Protein AF-A0A8S4QY67-F1 (afdb_monomer)

InterPro domains:
  IPR002870 Peptidase M12B, propeptide [PF01562] (6-64)

Nearest PDB structures (foldseek):
  8snm-assembly1_A  TM=6.458E-01  e=5.016E-03  Homo sapiens
  1ilr-assembly1_1  TM=2.648E-01  e=6.677E+00  Homo sapiens

Solvent-accessible surface area (backbone atoms only — not comparable to full-atom values): 6166 Å² total; per-residue (Å²): 142,57,80,71,64,62,63,48,78,48,78,46,77,54,98,88,42,82,43,46,34,50,31,31,52,52,72,80,81,57,64,89,85,51,69,50,75,50,79,54,95,92,36,85,43,82,42,66,75,52,73,54,77,63,50,66,42,39,28,36,35,29,36,68,96,36,68,85,26,36,33,41,39,33,55,80,81,48,52,29,40,41,39,30,56,53,84,54,78,42,34,38,37,60,41,87,80,95,44,65,41,81,46,133

Secondary structure (DSSP, 8-state):
-----SEEEEEEEETTEEEEEEEEE-GGGS-TT--EEEEETTEEEEE---TTTTT--EEEEEETT-TT-EEEEE-BTBSEEEEE-SS-EEEEEE-STT-EEEE-

Structure (mmCIF, N/CA/C/O backbone):
data_AF-A0A8S4QY67-F1
#
_entry.id   AF-A0A8S4QY67-F1
#
loop_
_atom_site.group_PDB
_atom_site.id
_atom_site.type_symbol
_atom_site.label_atom_id
_atom_site.label_alt_id
_atom_site.label_comp_id
_atom_site.label_asym_id
_atom_site.label_entity_id
_atom_site.label_seq_id
_atom_site.pdbx_PDB_ins_code
_atom_site.Cartn_x
_atom_site.Cartn_y
_atom_site.Cartn_z
_atom_site.occupancy
_atom_site.B_iso_or_equiv
_atom_site.auth_seq_id
_atom_site.auth_comp_id
_atom_site.auth_asym_id
_atom_site.auth_atom_id
_atom_site.pdbx_PDB_model_num
ATOM 1 N N . GLU A 1 1 ? 17.556 0.650 -4.664 1.00 47.06 1 GLU A N 1
ATOM 2 C CA . GLU A 1 1 ? 16.392 0.532 -5.560 1.00 47.06 1 GLU A CA 1
ATOM 3 C C . GLU A 1 1 ? 16.253 -0.909 -6.038 1.00 47.06 1 GLU A C 1
ATOM 5 O O . GLU A 1 1 ? 17.221 -1.443 -6.576 1.00 47.06 1 GLU A O 1
ATOM 10 N N . GLY A 1 2 ? 15.114 -1.551 -5.747 1.00 62.97 2 GLY A N 1
ATOM 11 C CA . GLY A 1 2 ? 14.793 -2.907 -6.209 1.00 62.97 2 GLY A CA 1
ATOM 12 C C . GLY A 1 2 ? 14.937 -4.090 -5.233 1.0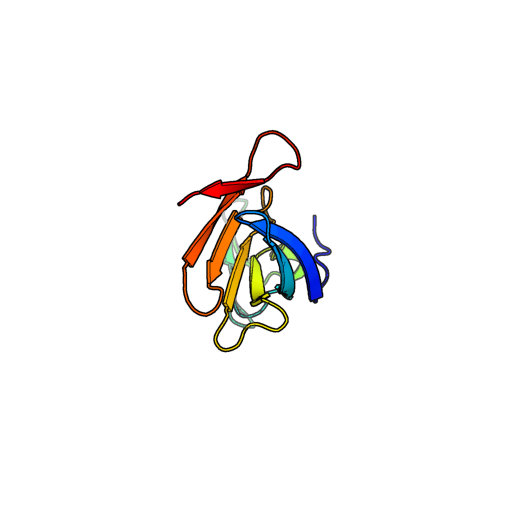0 62.97 2 GLY A C 1
ATOM 13 O O . GLY A 1 2 ? 15.447 -5.129 -5.645 1.00 62.97 2 GLY A O 1
ATOM 14 N N . LEU A 1 3 ? 14.468 -3.992 -3.979 1.00 68.69 3 LEU A N 1
ATOM 15 C CA . LEU A 1 3 ? 13.984 -5.174 -3.234 1.00 68.69 3 LEU A CA 1
ATOM 16 C C . LEU A 1 3 ? 12.937 -4.768 -2.182 1.00 68.69 3 LEU A C 1
ATOM 18 O O . LEU A 1 3 ? 13.207 -4.722 -0.982 1.00 68.69 3 LEU A O 1
ATOM 22 N N . HIS A 1 4 ? 11.734 -4.441 -2.650 1.00 83.56 4 HIS A N 1
ATOM 23 C CA . HIS A 1 4 ? 10.572 -4.289 -1.776 1.00 83.56 4 HIS A CA 1
ATOM 24 C C . HIS A 1 4 ? 10.154 -5.671 -1.281 1.00 83.56 4 HIS A C 1
ATOM 26 O O . HIS A 1 4 ? 10.030 -6.609 -2.069 1.00 83.56 4 HIS A O 1
ATOM 32 N N . HIS A 1 5 ? 9.996 -5.823 0.032 1.00 89.38 5 HIS A N 1
ATOM 33 C CA . HIS A 1 5 ? 9.578 -7.103 0.589 1.00 89.38 5 HIS A CA 1
ATOM 34 C C . HIS A 1 5 ? 8.103 -7.343 0.213 1.00 89.38 5 HIS A C 1
ATOM 36 O O . HIS A 1 5 ? 7.290 -6.437 0.396 1.00 89.38 5 HIS A O 1
ATOM 42 N N . PRO A 1 6 ? 7.724 -8.529 -0.300 1.00 90.50 6 PRO A N 1
ATOM 43 C CA . PRO A 1 6 ? 6.378 -8.767 -0.836 1.00 90.50 6 PRO A CA 1
ATOM 44 C C . PRO A 1 6 ? 5.279 -8.625 0.221 1.00 90.50 6 PRO A C 1
ATOM 46 O O . PRO A 1 6 ? 4.138 -8.305 -0.107 1.00 90.50 6 PRO A O 1
ATOM 49 N N . GLU A 1 7 ? 5.625 -8.834 1.492 1.00 94.88 7 GLU A N 1
ATOM 50 C CA . GLU A 1 7 ? 4.745 -8.620 2.638 1.00 94.88 7 GLU A CA 1
ATOM 51 C C . GLU A 1 7 ? 5.448 -7.757 3.688 1.00 94.88 7 GLU A C 1
ATOM 53 O O . GLU A 1 7 ? 6.604 -8.008 4.034 1.00 94.88 7 GLU A O 1
ATOM 58 N N . VAL A 1 8 ? 4.756 -6.750 4.214 1.00 95.12 8 VAL A N 1
ATOM 59 C CA . VAL A 1 8 ? 5.277 -5.837 5.238 1.00 95.12 8 VAL A CA 1
ATOM 60 C C . VAL A 1 8 ? 4.208 -5.625 6.304 1.00 95.12 8 VAL A C 1
ATOM 62 O O . VAL A 1 8 ? 3.026 -5.482 5.996 1.00 95.12 8 VAL A O 1
ATOM 65 N N . THR A 1 9 ? 4.622 -5.565 7.568 1.00 96.62 9 THR A N 1
ATOM 66 C CA . THR A 1 9 ? 3.772 -5.074 8.655 1.00 96.62 9 THR A CA 1
ATOM 67 C C . THR A 1 9 ? 4.213 -3.669 9.036 1.00 96.62 9 THR A C 1
ATOM 69 O O . THR A 1 9 ? 5.401 -3.425 9.243 1.00 96.62 9 THR A O 1
ATOM 72 N N . MET A 1 10 ? 3.257 -2.750 9.144 1.00 93.81 10 MET A N 1
ATOM 73 C CA . MET A 1 10 ? 3.509 -1.368 9.547 1.00 93.81 10 MET A CA 1
ATOM 74 C C . MET A 1 10 ? 2.627 -0.999 10.733 1.00 93.81 10 MET A C 1
ATOM 76 O O . MET A 1 10 ? 1.440 -1.310 10.736 1.00 93.81 10 MET A O 1
ATOM 80 N N . THR A 1 11 ? 3.198 -0.316 11.719 1.00 93.06 11 THR A N 1
ATOM 81 C CA . THR A 1 11 ? 2.467 0.156 12.896 1.00 93.06 11 THR A CA 1
ATOM 82 C C . THR A 1 11 ? 2.368 1.673 12.861 1.00 93.06 11 THR A C 1
ATOM 84 O O . THR A 1 11 ? 3.373 2.355 12.662 1.00 93.06 11 THR A O 1
ATOM 87 N N . LEU A 1 12 ? 1.162 2.199 13.061 1.00 88.75 12 LEU A N 1
ATOM 88 C CA . LEU A 1 12 ? 0.860 3.627 13.056 1.00 88.75 12 LEU A CA 1
ATOM 89 C C . LEU A 1 12 ? 0.054 3.972 14.308 1.00 88.75 12 LEU A C 1
ATOM 91 O O . LEU A 1 12 ? -0.785 3.182 14.729 1.00 88.75 12 LEU A O 1
ATOM 95 N N . ASN A 1 13 ? 0.255 5.156 14.878 1.00 87.00 13 ASN A N 1
ATOM 96 C CA . ASN A 1 13 ? -0.651 5.682 15.895 1.00 87.00 13 ASN A CA 1
ATOM 97 C C . ASN A 1 13 ? -1.603 6.686 15.235 1.00 87.00 13 ASN A C 1
ATOM 99 O O . ASN A 1 13 ? -1.144 7.647 14.619 1.00 87.00 13 ASN A O 1
ATOM 103 N N . ILE A 1 14 ? -2.908 6.435 15.329 1.00 84.75 14 ILE A N 1
ATOM 104 C CA . ILE A 1 14 ? -3.967 7.271 14.756 1.00 84.75 14 ILE A CA 1
ATOM 105 C C . ILE A 1 14 ? -4.960 7.545 15.881 1.00 84.75 14 ILE A C 1
ATOM 107 O O . ILE A 1 14 ? -5.462 6.602 16.487 1.00 84.75 14 ILE A O 1
ATOM 111 N N . ASP A 1 15 ? -5.211 8.817 16.190 1.00 83.38 15 ASP A N 1
ATOM 112 C CA . ASP A 1 15 ? -6.128 9.237 17.261 1.00 83.38 15 ASP A CA 1
ATOM 113 C C . ASP A 1 15 ? -5.804 8.632 18.646 1.00 83.38 15 ASP A C 1
ATOM 115 O O . ASP A 1 15 ? -6.689 8.401 19.469 1.00 83.38 15 ASP A O 1
ATOM 119 N N . GLY A 1 16 ? -4.524 8.346 18.919 1.00 85.06 16 GLY A N 1
ATOM 120 C CA . GLY A 1 16 ? -4.083 7.696 20.158 1.00 85.06 16 GLY A CA 1
ATOM 121 C C . GLY A 1 16 ? -4.224 6.168 20.163 1.00 85.06 16 GLY A C 1
ATOM 122 O O . GLY A 1 16 ? -3.794 5.532 21.125 1.00 85.06 16 GLY A O 1
ATOM 123 N N . GLU A 1 17 ? -4.769 5.564 19.104 1.00 87.81 17 GLU A N 1
ATOM 124 C CA . GLU A 1 17 ? -4.912 4.116 18.929 1.00 87.81 17 GLU A CA 1
ATOM 125 C C . GLU A 1 17 ? -3.806 3.563 18.016 1.00 87.81 17 GLU A C 1
ATOM 127 O O . GLU A 1 17 ? -3.576 4.044 16.901 1.00 87.81 17 GLU A O 1
ATOM 132 N N . GLU A 1 18 ? -3.136 2.499 18.465 1.00 91.38 18 GLU A N 1
ATOM 133 C CA . GLU A 1 18 ? -2.180 1.768 17.636 1.00 91.38 18 GLU A CA 1
ATOM 134 C C . GLU A 1 18 ? -2.905 0.922 16.579 1.00 91.38 18 GLU A C 1
ATOM 136 O O . GLU A 1 18 ? -3.713 0.047 16.886 1.00 91.38 18 GLU A O 1
ATOM 141 N N . HIS A 1 19 ? -2.578 1.171 15.317 1.00 92.38 19 HIS A N 1
ATOM 142 C CA . HIS A 1 19 ? -3.067 0.452 14.154 1.00 92.38 19 HIS A CA 1
ATOM 143 C C . HIS A 1 19 ? -1.930 -0.365 13.546 1.00 92.38 19 HIS A C 1
ATOM 145 O O . HIS A 1 19 ? -0.900 0.183 13.157 1.00 92.38 19 HIS A O 1
ATOM 151 N N . ILE A 1 20 ? -2.142 -1.674 13.412 1.00 97.06 20 ILE A N 1
ATOM 152 C CA . ILE A 1 20 ? -1.214 -2.577 12.727 1.00 97.06 20 ILE A CA 1
ATOM 153 C C . ILE A 1 20 ? -1.769 -2.875 11.336 1.00 97.06 20 ILE A C 1
ATOM 155 O O . ILE A 1 20 ? -2.891 -3.365 11.199 1.00 97.06 20 ILE A O 1
ATOM 159 N N . LEU A 1 21 ? -0.984 -2.578 10.309 1.00 97.44 21 LEU A N 1
ATOM 160 C CA . LEU A 1 21 ? -1.323 -2.780 8.910 1.00 97.44 21 LEU A CA 1
ATOM 161 C C . LEU A 1 21 ? -0.606 -4.018 8.383 1.00 97.44 21 LEU A C 1
ATOM 163 O O . LEU A 1 21 ? 0.619 -4.104 8.470 1.00 97.44 21 LEU A O 1
ATOM 167 N N . ASP A 1 22 ? -1.367 -4.939 7.804 1.00 98.12 22 ASP A N 1
ATOM 168 C CA . ASP A 1 22 ? -0.846 -6.098 7.082 1.00 98.12 22 ASP A CA 1
ATOM 169 C C . ASP A 1 22 ? -0.881 -5.787 5.587 1.00 98.12 22 ASP A C 1
ATOM 171 O O . ASP A 1 22 ? -1.963 -5.695 4.999 1.00 98.12 22 ASP A O 1
ATOM 175 N N . LEU A 1 23 ? 0.296 -5.562 4.998 1.00 97.56 23 LEU A N 1
ATOM 176 C CA . LEU A 1 23 ? 0.477 -5.012 3.657 1.00 97.56 23 LEU A CA 1
ATOM 177 C C . LEU A 1 23 ? 1.115 -6.037 2.719 1.00 97.56 23 LEU A C 1
ATOM 179 O O . LEU A 1 23 ? 2.039 -6.754 3.098 1.00 97.56 23 LEU A O 1
ATOM 183 N N . ARG A 1 24 ? 0.658 -6.046 1.468 1.00 95.94 24 ARG A N 1
ATOM 184 C CA . ARG A 1 24 ? 1.224 -6.813 0.358 1.00 95.94 24 ARG A CA 1
ATOM 185 C C . ARG A 1 24 ? 1.571 -5.899 -0.797 1.00 95.94 24 ARG A C 1
ATOM 187 O O . ARG A 1 24 ? 0.780 -5.011 -1.125 1.00 95.94 24 ARG A O 1
ATOM 194 N N . LEU A 1 25 ? 2.731 -6.130 -1.399 1.00 92.81 25 LEU A N 1
ATOM 195 C CA . LEU A 1 25 ? 3.155 -5.421 -2.596 1.00 92.81 25 LEU A CA 1
ATOM 196 C C . LEU A 1 25 ? 2.118 -5.634 -3.703 1.00 92.81 25 LEU A C 1
ATOM 198 O O . LEU A 1 25 ? 1.640 -6.745 -3.926 1.00 92.81 25 LEU A O 1
ATOM 202 N N . ASN A 1 26 ? 1.731 -4.555 -4.369 1.00 90.62 26 ASN A N 1
ATOM 203 C CA . ASN A 1 26 ? 0.731 -4.586 -5.420 1.00 90.62 26 ASN A CA 1
ATOM 204 C C . ASN A 1 26 ? 1.394 -4.918 -6.762 1.00 90.62 26 ASN A C 1
ATOM 206 O O . ASN A 1 26 ? 1.685 -4.034 -7.566 1.00 90.62 26 ASN A O 1
ATOM 210 N N . GLU A 1 27 ? 1.648 -6.206 -6.982 1.00 80.50 27 GLU A N 1
ATOM 211 C CA . GLU A 1 27 ? 2.273 -6.713 -8.212 1.00 80.50 27 GLU A CA 1
ATOM 212 C C . GLU A 1 27 ? 1.328 -6.674 -9.429 1.00 80.50 27 GLU A C 1
ATOM 214 O O . GLU A 1 27 ? 1.790 -6.705 -10.567 1.00 80.50 27 GLU A O 1
ATOM 219 N N . ASP A 1 28 ? 0.020 -6.508 -9.209 1.00 79.25 28 ASP A N 1
ATOM 220 C CA . ASP A 1 28 ? -0.999 -6.454 -10.266 1.00 79.25 28 ASP A CA 1
ATOM 221 C C . ASP A 1 28 ? -1.148 -5.061 -10.910 1.00 79.25 28 ASP A C 1
ATOM 223 O O . ASP A 1 28 ? -1.971 -4.869 -11.808 1.00 79.25 28 ASP A O 1
ATOM 227 N N . LEU A 1 29 ? -0.356 -4.065 -10.486 1.00 77.38 29 LEU A N 1
ATOM 228 C CA . LEU A 1 29 ? -0.398 -2.713 -11.063 1.00 77.38 29 LEU A CA 1
ATOM 229 C C . LEU A 1 29 ? -0.004 -2.673 -12.536 1.00 77.38 29 LEU A C 1
ATOM 231 O O . LEU A 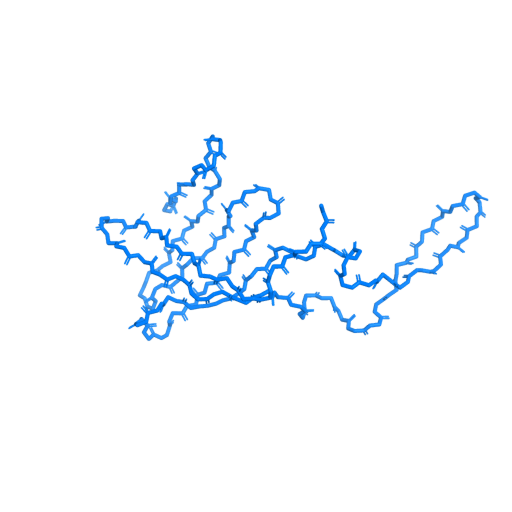1 29 ? -0.454 -1.793 -13.274 1.00 77.38 29 LEU A O 1
ATOM 235 N N . VAL A 1 30 ? 0.851 -3.599 -12.963 1.00 77.25 30 VAL A N 1
ATOM 236 C CA . VAL A 1 30 ? 1.345 -3.650 -14.332 1.00 77.25 30 VAL A CA 1
ATOM 237 C C . VAL A 1 30 ? 1.028 -5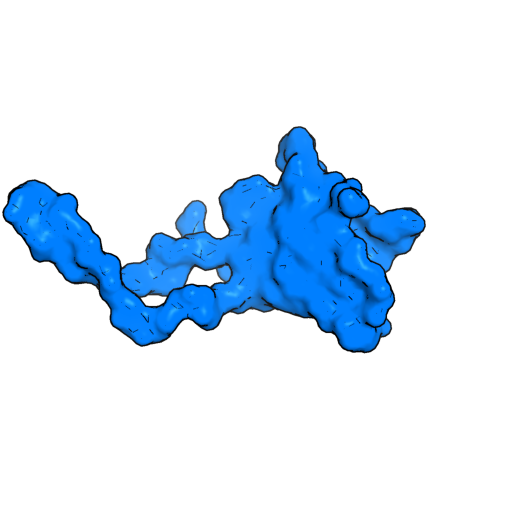.014 -14.919 1.00 77.25 30 VAL A C 1
ATOM 239 O O . VAL A 1 30 ? 1.493 -6.040 -14.433 1.00 77.25 30 VAL A O 1
ATOM 242 N N . ALA A 1 31 ? 0.239 -5.020 -15.996 1.00 73.56 31 ALA A N 1
ATOM 243 C CA . ALA A 1 31 ? -0.159 -6.249 -16.667 1.00 73.56 31 ALA A CA 1
ATOM 244 C C . ALA A 1 31 ? 1.064 -7.105 -17.038 1.00 73.56 31 ALA A C 1
ATOM 246 O O . ALA A 1 31 ? 2.060 -6.612 -17.585 1.00 73.56 31 ALA A O 1
ATOM 247 N N . GLY A 1 32 ? 0.962 -8.411 -16.782 1.00 71.50 32 GLY A N 1
ATOM 248 C CA . GLY A 1 32 ? 1.990 -9.372 -17.163 1.00 71.50 32 GLY A CA 1
ATOM 249 C C . GLY A 1 32 ? 2.351 -9.241 -18.646 1.00 71.50 32 GLY A C 1
ATOM 250 O O . GLY A 1 32 ? 1.484 -9.266 -19.518 1.00 71.50 32 GLY A O 1
ATOM 251 N N . GLY A 1 33 ? 3.644 -9.080 -18.937 1.00 74.44 33 GLY A N 1
ATOM 252 C CA . GLY A 1 33 ? 4.148 -8.960 -20.308 1.00 74.44 33 GLY A CA 1
ATOM 253 C C . GLY A 1 33 ? 4.016 -7.573 -20.949 1.00 74.44 33 GLY A C 1
ATOM 254 O O . GLY A 1 33 ? 4.203 -7.466 -22.167 1.00 74.44 33 GLY A O 1
ATOM 255 N N . HIS A 1 34 ? 3.728 -6.526 -20.167 1.00 84.81 34 HIS A N 1
ATOM 256 C CA . HIS A 1 34 ? 3.743 -5.151 -20.664 1.00 84.81 34 HIS A CA 1
ATOM 257 C C . HIS A 1 34 ? 5.069 -4.810 -21.371 1.00 84.81 34 HIS A C 1
ATOM 259 O O . HIS A 1 34 ? 6.138 -5.335 -21.055 1.00 84.81 34 HIS A O 1
ATOM 265 N N . THR A 1 35 ? 4.982 -3.950 -22.384 1.00 90.50 35 THR A N 1
ATOM 266 C CA . THR A 1 35 ? 6.126 -3.524 -23.195 1.00 90.50 35 THR A CA 1
ATOM 267 C C . THR A 1 35 ? 6.164 -2.005 -23.235 1.00 90.50 35 THR A C 1
ATOM 269 O O . THR A 1 35 ? 5.176 -1.366 -23.590 1.00 90.50 35 THR A O 1
ATOM 272 N N . ILE A 1 36 ? 7.310 -1.431 -22.893 1.00 90.69 36 ILE A N 1
ATOM 273 C CA . ILE A 1 36 ? 7.607 -0.007 -22.998 1.00 90.69 36 ILE A CA 1
ATOM 274 C C . ILE A 1 36 ? 8.299 0.232 -24.341 1.00 90.69 36 ILE A C 1
ATOM 276 O O . ILE A 1 36 ? 9.250 -0.467 -24.692 1.00 90.69 36 ILE A O 1
ATOM 280 N N . SER A 1 37 ? 7.823 1.224 -25.094 1.00 94.12 37 SER A N 1
ATOM 281 C CA . SER A 1 37 ? 8.418 1.650 -26.363 1.00 94.12 37 SER A CA 1
ATOM 282 C C . SER A 1 37 ? 9.010 3.048 -26.220 1.00 94.12 37 SER A C 1
ATOM 284 O O . SER A 1 37 ? 8.292 3.974 -25.852 1.00 94.12 37 SER A O 1
ATOM 286 N N . TYR A 1 38 ? 10.291 3.226 -26.543 1.00 93.81 38 TYR A N 1
ATOM 287 C CA . TYR A 1 38 ? 10.961 4.532 -26.500 1.00 93.81 38 TYR A CA 1
ATOM 288 C C . TYR A 1 38 ? 12.020 4.675 -27.601 1.00 93.81 38 TYR A C 1
ATOM 290 O O . TYR A 1 38 ? 12.420 3.694 -28.226 1.00 93.81 38 TYR A O 1
ATOM 298 N N . GLN A 1 39 ? 12.460 5.909 -27.868 1.00 97.38 39 GLN A N 1
ATOM 299 C CA . GLN A 1 39 ? 13.530 6.194 -28.829 1.00 97.38 39 GLN A CA 1
ATOM 300 C C . GLN A 1 39 ? 14.885 6.235 -28.127 1.00 97.38 39 GLN A C 1
ATOM 302 O O . GLN A 1 39 ? 15.045 6.930 -27.124 1.00 97.38 39 GLN A O 1
ATOM 307 N N . LYS A 1 40 ? 15.872 5.535 -28.683 1.00 96.19 40 LYS A N 1
ATOM 308 C CA . LYS A 1 40 ? 17.269 5.601 -28.251 1.00 96.19 40 LYS A CA 1
ATOM 309 C C . LYS A 1 40 ? 18.167 5.595 -29.479 1.00 96.19 40 LYS A C 1
ATOM 311 O O . LYS A 1 40 ? 18.043 4.713 -30.325 1.00 96.19 40 LYS A O 1
ATOM 316 N N . ASP A 1 41 ? 19.020 6.610 -29.600 1.00 96.88 41 ASP A N 1
ATOM 317 C CA . ASP A 1 41 ? 19.969 6.762 -30.712 1.00 96.88 41 ASP A CA 1
ATOM 318 C C . ASP A 1 41 ? 19.304 6.673 -32.103 1.00 96.88 41 ASP A C 1
ATOM 320 O O . ASP A 1 41 ? 19.801 6.022 -33.023 1.00 96.88 41 ASP A O 1
ATOM 324 N N . GLY A 1 42 ? 18.125 7.295 -32.242 1.00 96.00 42 GLY A N 1
ATOM 325 C CA . GLY A 1 42 ? 17.342 7.311 -33.485 1.00 96.00 42 GLY A CA 1
ATOM 326 C C . GLY A 1 42 ? 16.640 5.992 -33.835 1.00 96.00 42 GLY A C 1
ATOM 327 O O . GLY A 1 42 ? 16.149 5.852 -34.954 1.00 96.00 42 GLY A O 1
ATOM 328 N N . LYS A 1 43 ? 16.599 5.019 -32.916 1.00 96.88 43 LYS A N 1
ATOM 329 C CA . LYS A 1 43 ? 15.922 3.728 -33.096 1.00 96.88 43 LYS A CA 1
ATOM 330 C C . LYS A 1 43 ? 14.810 3.535 -32.068 1.00 96.88 43 LYS A C 1
ATOM 332 O O . LYS A 1 43 ? 14.982 3.842 -30.888 1.00 96.88 43 LYS A O 1
ATOM 337 N N . THR A 1 44 ? 13.706 2.927 -32.504 1.00 97.31 44 THR A N 1
ATOM 338 C CA . THR A 1 44 ? 12.656 2.436 -31.603 1.00 97.31 44 THR A CA 1
ATOM 339 C C . THR A 1 44 ? 13.155 1.211 -30.843 1.00 97.31 44 THR A C 1
ATOM 341 O O . THR A 1 44 ? 13.538 0.212 -31.452 1.00 97.31 44 THR A O 1
ATOM 344 N N . VAL A 1 45 ? 13.108 1.272 -29.516 1.00 96.44 45 VAL A N 1
ATOM 345 C CA . VAL A 1 45 ? 13.403 0.162 -28.610 1.00 96.44 45 VAL A CA 1
ATOM 346 C C . VAL A 1 45 ? 12.101 -0.322 -27.987 1.00 96.44 45 VAL A C 1
ATOM 348 O O . VAL A 1 45 ? 11.327 0.482 -27.474 1.00 96.44 45 VAL A O 1
ATOM 351 N N . LEU A 1 46 ? 11.884 -1.637 -28.010 1.00 95.38 46 LEU A N 1
ATOM 352 C CA . LEU A 1 46 ? 10.825 -2.312 -27.264 1.00 95.38 46 LEU A CA 1
ATOM 353 C C . LEU A 1 46 ? 11.458 -3.026 -26.072 1.00 95.38 46 LEU A C 1
ATOM 355 O O . LEU A 1 46 ? 12.341 -3.864 -26.249 1.00 95.38 46 LEU A O 1
ATOM 359 N N . HIS A 1 47 ? 11.014 -2.695 -24.868 1.00 91.81 47 HIS A N 1
ATOM 360 C CA . HIS A 1 47 ? 11.563 -3.227 -23.629 1.00 91.81 47 HIS A CA 1
ATOM 361 C C . HIS A 1 47 ? 10.452 -3.809 -22.758 1.00 91.81 47 HIS A C 1
ATOM 363 O O . HIS A 1 47 ? 9.409 -3.187 -22.583 1.00 91.81 47 HIS A O 1
ATOM 369 N N . LYS A 1 48 ? 10.675 -5.005 -22.215 1.00 91.06 48 LYS A N 1
ATOM 370 C CA . LYS A 1 48 ? 9.788 -5.654 -21.248 1.00 91.06 48 LYS A CA 1
ATOM 371 C C . LYS A 1 48 ? 10.511 -5.673 -19.903 1.00 91.06 48 LYS A C 1
ATOM 373 O O . LYS A 1 48 ? 11.348 -6.560 -19.730 1.00 91.06 48 LYS A O 1
ATOM 378 N N . PRO A 1 49 ? 10.266 -4.702 -19.011 1.00 87.38 49 PRO A N 1
ATOM 379 C CA . PRO A 1 49 ? 10.969 -4.668 -17.743 1.00 87.38 49 PRO A CA 1
ATOM 380 C C . PRO A 1 49 ? 10.470 -5.786 -16.827 1.00 87.38 49 PRO A C 1
ATOM 382 O O . PRO A 1 49 ? 9.307 -6.200 -16.855 1.00 87.38 49 PRO A O 1
ATOM 385 N N . THR A 1 50 ? 11.389 -6.270 -16.009 1.00 83.44 50 THR A N 1
ATOM 386 C CA . THR A 1 50 ? 11.145 -7.133 -14.857 1.00 83.44 50 THR A CA 1
ATOM 387 C C . THR A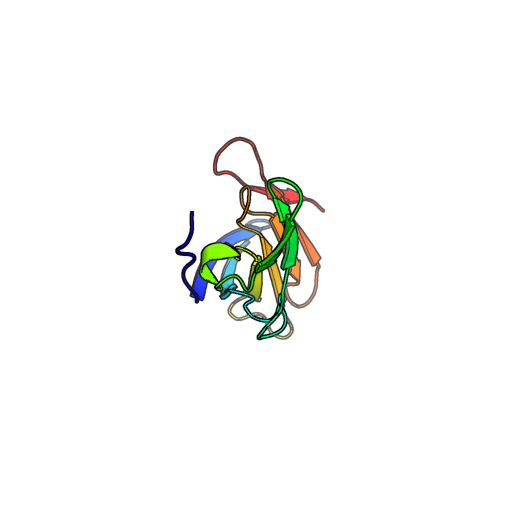 1 50 ? 10.415 -6.368 -13.748 1.00 83.44 50 THR A C 1
ATOM 389 O O . THR A 1 50 ? 10.412 -5.138 -13.718 1.00 83.44 50 THR A O 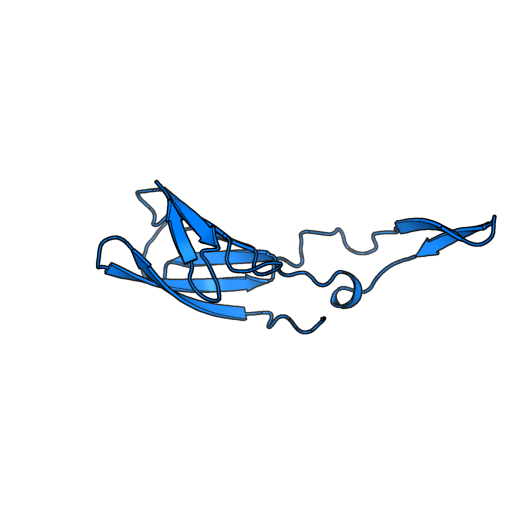1
ATOM 392 N N . ILE A 1 51 ? 9.818 -7.086 -12.791 1.00 76.94 51 ILE A N 1
ATOM 393 C CA . ILE A 1 51 ? 9.179 -6.469 -11.611 1.00 76.94 51 ILE A CA 1
ATOM 394 C C . ILE A 1 51 ? 10.196 -5.640 -10.811 1.00 76.94 51 ILE A C 1
ATOM 396 O O . ILE A 1 51 ? 9.861 -4.588 -10.275 1.00 76.94 51 ILE A O 1
ATOM 400 N N . GLN A 1 52 ? 11.454 -6.081 -10.777 1.00 79.44 52 GLN A N 1
ATOM 401 C CA . GLN A 1 52 ? 12.542 -5.367 -10.119 1.00 79.44 52 GLN A CA 1
ATOM 402 C C . GLN A 1 52 ? 12.876 -4.048 -10.832 1.00 79.44 52 GLN A C 1
ATOM 404 O O . GLN A 1 52 ? 13.084 -3.042 -10.163 1.00 79.44 52 GLN A O 1
ATOM 409 N N . GLU A 1 53 ? 12.887 -4.026 -12.170 1.00 84.06 53 GLU A N 1
ATOM 410 C CA . GLU A 1 53 ? 13.096 -2.799 -12.962 1.00 84.06 53 GLU A CA 1
ATOM 411 C C . GLU A 1 53 ? 11.930 -1.808 -12.843 1.00 84.06 53 GLU A C 1
ATOM 413 O O . GLU A 1 53 ? 12.131 -0.609 -13.023 1.00 84.06 53 GLU A O 1
ATOM 418 N N . LEU A 1 54 ? 10.724 -2.292 -12.529 1.00 83.31 54 LEU A N 1
ATOM 419 C CA . LEU A 1 54 ? 9.566 -1.444 -12.243 1.00 83.31 54 LEU A CA 1
ATOM 420 C C . LEU A 1 54 ? 9.615 -0.785 -10.859 1.00 83.31 54 LEU A C 1
ATOM 422 O O . LEU A 1 54 ? 8.854 0.154 -10.635 1.00 83.31 54 LEU A O 1
ATOM 426 N N . ASP A 1 55 ? 10.465 -1.284 -9.953 1.00 86.62 55 ASP A N 1
ATOM 427 C CA . ASP A 1 55 ? 10.622 -0.807 -8.572 1.00 86.62 55 ASP A CA 1
ATOM 428 C C . ASP A 1 55 ? 9.275 -0.540 -7.874 1.00 86.62 55 ASP A C 1
ATOM 430 O O . ASP A 1 55 ? 9.029 0.520 -7.301 1.00 86.62 55 ASP A O 1
ATOM 434 N N . ILE A 1 56 ? 8.359 -1.512 -7.972 1.00 87.69 56 ILE A N 1
ATOM 435 C CA . ILE A 1 56 ? 7.014 -1.409 -7.395 1.00 87.69 56 ILE A CA 1
ATOM 436 C C . ILE A 1 56 ? 7.133 -1.218 -5.882 1.00 87.69 56 ILE A C 1
ATOM 438 O O . ILE A 1 56 ? 7.738 -2.032 -5.195 1.00 87.69 56 ILE A O 1
ATOM 442 N N . CYS A 1 57 ? 6.507 -0.161 -5.373 1.00 91.69 57 CYS A N 1
ATOM 443 C CA . CYS A 1 57 ? 6.560 0.305 -3.982 1.00 91.69 57 CYS A CA 1
ATOM 444 C C . CYS A 1 57 ? 5.161 0.649 -3.445 1.00 91.69 57 CYS A C 1
ATOM 446 O O . CYS A 1 57 ? 4.999 1.357 -2.449 1.00 91.69 57 CYS A O 1
ATOM 448 N N . GLN A 1 58 ? 4.124 0.201 -4.145 1.00 94.06 58 GLN A N 1
ATOM 449 C CA . GLN A 1 58 ? 2.727 0.378 -3.792 1.00 94.06 58 GLN A CA 1
ATOM 450 C C . GLN A 1 58 ? 2.233 -0.891 -3.116 1.00 94.06 58 GLN A C 1
ATOM 452 O O . GLN A 1 58 ? 2.416 -1.986 -3.634 1.00 94.06 58 GLN A O 1
ATOM 457 N N . TYR A 1 59 ? 1.570 -0.737 -1.984 1.00 96.00 59 TYR A N 1
ATOM 458 C CA . TYR A 1 59 ? 1.069 -1.823 -1.169 1.00 96.00 59 TYR A CA 1
ATOM 459 C C . TYR A 1 59 ? -0.438 -1.700 -0.987 1.00 96.00 59 TYR A C 1
ATOM 461 O O . TYR A 1 59 ? -0.981 -0.601 -0.863 1.00 96.00 59 TYR A O 1
ATOM 469 N N . SER A 1 60 ? -1.109 -2.842 -0.912 1.00 97.19 60 SER A N 1
ATOM 470 C CA . SER A 1 60 ? -2.500 -2.942 -0.477 1.00 97.19 60 SER A CA 1
ATOM 471 C C . SER A 1 60 ? -2.606 -3.876 0.721 1.00 97.19 60 SER A C 1
ATOM 473 O O . SER A 1 60 ? -1.738 -4.720 0.936 1.00 97.19 60 SER A O 1
ATOM 475 N N . GLY A 1 61 ? -3.638 -3.725 1.542 1.00 97.38 61 GLY A N 1
ATOM 476 C CA . GLY A 1 61 ? -3.699 -4.498 2.775 1.00 97.38 61 GLY A CA 1
ATOM 477 C C . GLY A 1 61 ? -4.940 -4.266 3.608 1.00 97.38 61 GLY A C 1
ATOM 478 O O . GLY A 1 61 ? -5.960 -3.784 3.112 1.00 97.38 61 GLY A O 1
ATOM 479 N N . LYS A 1 62 ? -4.845 -4.619 4.890 1.00 98.00 62 LYS A N 1
ATOM 480 C CA . LYS A 1 62 ? -5.915 -4.451 5.882 1.00 98.00 62 LYS A CA 1
ATOM 481 C C . LYS A 1 62 ? -5.368 -3.946 7.207 1.00 98.00 62 LYS A C 1
ATOM 483 O O . LYS A 1 62 ? -4.189 -4.121 7.509 1.00 98.00 62 LYS A O 1
ATOM 488 N N . VAL A 1 63 ? -6.254 -3.377 8.019 1.00 97.50 63 VAL A N 1
ATOM 489 C CA . VAL A 1 63 ? -5.970 -3.106 9.428 1.00 97.50 63 VAL A CA 1
ATOM 490 C C . VAL A 1 63 ? -6.256 -4.381 10.219 1.00 97.50 63 VAL A C 1
ATOM 492 O O . VAL A 1 63 ? -7.371 -4.914 10.192 1.00 97.50 63 VAL A O 1
ATOM 495 N N . ARG A 1 64 ? -5.245 -4.893 10.921 1.00 97.62 64 ARG A N 1
ATOM 496 C CA . ARG A 1 64 ? -5.336 -6.142 11.675 1.00 97.62 64 ARG A CA 1
ATOM 497 C C . ARG A 1 64 ? -6.467 -6.070 12.699 1.00 97.62 64 ARG A C 1
ATOM 499 O O . ARG A 1 64 ? -6.588 -5.111 13.453 1.00 97.62 64 ARG A O 1
ATOM 506 N N . GLY A 1 65 ? -7.315 -7.096 12.716 1.00 96.38 65 GLY A N 1
ATOM 507 C CA . GLY A 1 65 ? -8.442 -7.191 13.649 1.00 96.38 65 GLY A CA 1
ATOM 508 C C . GLY A 1 65 ? -9.641 -6.284 13.339 1.00 96.38 65 GLY A C 1
ATOM 509 O O . GLY A 1 65 ? -10.675 -6.444 13.985 1.00 96.38 65 GLY A O 1
ATOM 510 N N . LYS A 1 66 ? -9.573 -5.392 12.338 1.00 95.88 66 LYS A N 1
ATOM 511 C CA . LYS A 1 66 ? -10.718 -4.568 11.919 1.00 95.88 66 LYS A CA 1
ATOM 512 C C . LYS A 1 66 ? -11.377 -5.153 10.670 1.00 95.88 66 LYS A C 1
ATOM 514 O O . LYS A 1 66 ? -10.788 -5.197 9.587 1.00 95.88 66 LYS A O 1
ATOM 519 N N . LYS A 1 67 ? -12.611 -5.641 10.832 1.00 96.88 67 LYS A N 1
ATOM 520 C CA . LYS A 1 67 ? -13.422 -6.191 9.737 1.00 96.88 67 LYS A CA 1
ATOM 521 C C . LYS A 1 67 ? -13.735 -5.095 8.712 1.00 96.88 67 LYS A C 1
ATOM 523 O O . LYS A 1 67 ? -13.877 -3.937 9.081 1.00 96.88 67 LYS A O 1
ATOM 528 N N . ASP A 1 68 ? -13.824 -5.476 7.438 1.00 97.06 68 ASP A N 1
ATOM 529 C CA . ASP A 1 68 ? -14.162 -4.581 6.318 1.00 97.06 68 ASP A CA 1
ATOM 530 C C . ASP A 1 68 ? -13.169 -3.409 6.132 1.00 97.06 68 ASP A C 1
ATOM 532 O O . ASP A 1 68 ? -13.430 -2.449 5.403 1.00 97.06 68 ASP A O 1
ATOM 536 N N . SER A 1 69 ? -11.993 -3.510 6.763 1.00 97.62 69 SER A N 1
ATOM 537 C CA . SER A 1 69 ? -10.884 -2.584 6.570 1.00 97.62 69 SER A CA 1
ATOM 538 C C . SER A 1 69 ? -10.137 -2.867 5.270 1.00 97.62 69 SER A C 1
ATOM 540 O O . SER A 1 69 ? -10.073 -4.006 4.789 1.00 97.62 69 SER A O 1
ATOM 542 N N . TRP A 1 70 ? -9.544 -1.814 4.721 1.00 97.94 70 TRP A N 1
ATOM 543 C CA . TRP A 1 70 ? -8.629 -1.885 3.594 1.00 97.94 70 TRP A CA 1
ATOM 544 C C . TRP A 1 70 ? -7.619 -0.743 3.668 1.00 97.94 70 TRP A C 1
ATOM 546 O O . TRP A 1 70 ? -7.857 0.293 4.289 1.00 97.94 70 TRP A O 1
ATOM 556 N N . VAL A 1 71 ? -6.466 -0.956 3.049 1.00 97.44 71 VAL A N 1
ATOM 557 C CA . VAL A 1 71 ? -5.346 -0.019 3.044 1.00 97.44 71 VAL A CA 1
ATOM 558 C C . VAL A 1 71 ? -4.767 0.044 1.639 1.00 97.44 71 VAL A C 1
ATOM 560 O O . VAL A 1 71 ? -4.641 -0.993 0.988 1.00 97.44 71 VAL A O 1
ATOM 563 N N . ALA A 1 72 ? -4.388 1.238 1.193 1.00 97.12 72 ALA A N 1
ATOM 564 C CA . ALA A 1 72 ? -3.606 1.455 -0.017 1.00 97.12 72 ALA A CA 1
ATOM 565 C C . ALA A 1 72 ? -2.500 2.470 0.286 1.00 97.12 72 ALA A C 1
ATOM 567 O O . ALA A 1 72 ? -2.794 3.631 0.559 1.00 97.12 72 ALA A O 1
ATOM 568 N N . LEU A 1 73 ? -1.238 2.038 0.259 1.00 95.69 73 LEU A N 1
ATOM 569 C CA . LEU A 1 73 ? -0.080 2.870 0.591 1.00 95.69 73 LEU A CA 1
ATOM 570 C C . LEU A 1 73 ? 0.963 2.847 -0.525 1.00 95.69 73 LEU A C 1
ATOM 572 O O . LEU A 1 73 ? 1.103 1.873 -1.253 1.00 95.69 73 LEU A O 1
ATOM 576 N N . SER A 1 74 ? 1.730 3.918 -0.635 1.00 93.81 74 SER A N 1
ATOM 577 C CA . SER A 1 74 ? 2.950 4.020 -1.424 1.00 93.81 74 SER A CA 1
ATOM 578 C C . SER A 1 74 ? 4.108 4.293 -0.471 1.00 93.81 74 SER A C 1
ATOM 580 O O . SER A 1 74 ? 3.975 5.123 0.427 1.00 93.81 74 SER A O 1
ATOM 582 N N . THR A 1 75 ? 5.227 3.596 -0.668 1.00 92.12 75 THR A N 1
ATOM 583 C CA . THR A 1 75 ? 6.493 3.815 0.052 1.00 92.12 75 THR A CA 1
ATOM 584 C C . THR A 1 75 ? 7.582 4.402 -0.847 1.00 92.12 75 THR A C 1
ATOM 586 O O . THR A 1 75 ? 8.740 4.480 -0.446 1.00 92.12 75 THR A O 1
ATOM 589 N N . CYS A 1 76 ? 7.228 4.805 -2.070 1.00 89.81 76 CYS A N 1
ATOM 590 C CA . CYS A 1 76 ? 8.176 5.215 -3.109 1.00 89.81 76 CYS A CA 1
ATOM 591 C C . CYS A 1 76 ? 8.971 6.475 -2.731 1.00 89.81 76 CYS A C 1
ATOM 593 O O . CYS A 1 76 ? 10.120 6.631 -3.119 1.00 89.81 76 CYS A O 1
ATOM 595 N N . HIS A 1 77 ? 8.352 7.385 -1.974 1.00 87.88 77 HIS A N 1
ATOM 596 C CA . HIS A 1 77 ? 8.943 8.658 -1.550 1.00 87.88 77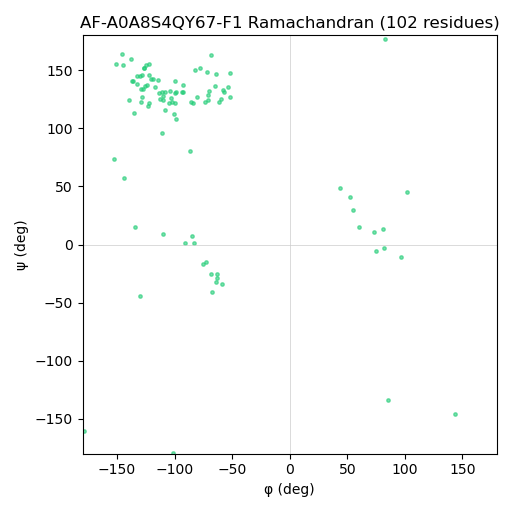 HIS A CA 1
ATOM 597 C C . HIS A 1 77 ? 8.469 8.992 -0.129 1.00 87.88 77 HIS A C 1
ATOM 599 O O . HIS A 1 77 ? 7.813 10.007 0.106 1.00 87.88 77 HIS A O 1
ATOM 605 N N . GLY A 1 78 ? 8.736 8.078 0.807 1.00 88.00 78 GLY A N 1
ATOM 606 C CA . GLY A 1 78 ? 8.091 8.069 2.121 1.00 88.00 78 GLY A CA 1
ATOM 607 C C . GLY A 1 78 ? 6.718 7.395 2.079 1.00 88.00 78 GLY A C 1
ATOM 608 O O . GLY A 1 78 ? 6.270 6.948 1.022 1.00 88.00 78 GLY A O 1
ATOM 609 N N . VAL A 1 79 ? 6.073 7.286 3.242 1.00 90.75 79 VAL A N 1
ATOM 610 C CA . VAL A 1 79 ? 4.775 6.612 3.383 1.00 90.75 79 VAL A CA 1
ATOM 611 C C . VAL A 1 79 ? 3.652 7.593 3.081 1.00 90.75 79 VAL A C 1
ATOM 613 O O . VAL A 1 79 ? 3.532 8.626 3.738 1.00 90.75 79 VAL A O 1
ATOM 616 N N . ARG A 1 80 ? 2.807 7.247 2.112 1.00 93.12 80 ARG A N 1
ATOM 617 C CA . ARG A 1 80 ? 1.598 8.005 1.787 1.00 93.12 80 ARG A CA 1
ATOM 618 C C . ARG A 1 80 ? 0.458 7.104 1.348 1.00 93.12 80 ARG A C 1
ATOM 620 O O . ARG A 1 80 ? 0.713 6.044 0.788 1.00 93.12 80 ARG A O 1
ATOM 627 N N . GLY A 1 81 ? -0.782 7.540 1.509 1.00 94.56 81 GLY A N 1
ATOM 628 C CA . GLY A 1 81 ? -1.941 6.837 0.967 1.00 94.56 81 GLY A CA 1
ATOM 629 C C . GLY A 1 81 ? -3.152 6.906 1.880 1.00 94.56 81 GLY A C 1
ATOM 630 O O . GLY A 1 81 ? -3.384 7.922 2.524 1.00 94.56 81 GLY A O 1
ATOM 631 N N . VAL A 1 82 ? -3.949 5.841 1.895 1.00 95.88 82 VAL A N 1
ATOM 632 C CA . VAL A 1 82 ? -5.269 5.815 2.528 1.00 95.88 82 VAL A CA 1
ATOM 633 C C . VAL A 1 82 ? -5.434 4.571 3.390 1.00 95.88 82 VAL A C 1
ATOM 635 O O . VAL A 1 82 ? -5.085 3.459 2.985 1.00 95.88 82 VAL A O 1
ATOM 638 N N . ILE A 1 83 ? -6.023 4.765 4.567 1.00 95.81 83 ILE A N 1
ATOM 639 C CA . ILE A 1 83 ? -6.416 3.710 5.497 1.00 95.81 83 ILE A CA 1
ATOM 640 C C . ILE A 1 83 ? -7.914 3.840 5.742 1.00 95.81 83 ILE A C 1
ATOM 642 O O . ILE A 1 83 ? -8.379 4.866 6.232 1.00 95.81 83 ILE A O 1
ATOM 646 N N . HIS A 1 84 ? -8.671 2.791 5.443 1.00 95.88 84 HIS A N 1
ATOM 647 C CA . HIS A 1 84 ? -10.057 2.662 5.866 1.00 95.88 84 HIS A CA 1
ATOM 648 C C . HIS A 1 84 ? -10.144 1.588 6.944 1.00 95.88 84 HIS A C 1
ATOM 650 O O . HIS A 1 84 ? -9.897 0.410 6.686 1.00 95.88 84 HIS A O 1
ATOM 656 N N . ASP A 1 85 ? -10.518 1.971 8.160 1.00 93.88 85 ASP A N 1
ATOM 657 C CA . ASP A 1 85 ? -10.531 1.066 9.316 1.00 93.88 85 ASP A CA 1
ATOM 658 C C . ASP A 1 85 ? -11.820 0.225 9.432 1.00 93.88 85 ASP A C 1
ATOM 660 O O . ASP A 1 85 ? -12.029 -0.468 10.425 1.00 93.88 85 ASP A O 1
ATOM 664 N N . GLY A 1 86 ? -12.687 0.293 8.418 1.00 94.69 86 GLY A N 1
ATOM 665 C CA . GLY A 1 86 ? -14.027 -0.303 8.410 1.00 94.69 86 GLY A CA 1
ATOM 666 C C . GLY A 1 86 ? -15.136 0.687 8.783 1.00 94.69 86 GLY A C 1
ATOM 667 O O . GLY A 1 86 ? -16.309 0.380 8.588 1.00 94.69 86 GLY A O 1
ATOM 668 N N . LYS A 1 87 ? -14.787 1.879 9.282 1.00 93.19 87 LYS A N 1
ATOM 669 C CA . LYS A 1 87 ? -15.740 2.937 9.653 1.00 93.19 87 LYS A CA 1
ATOM 670 C C . LYS A 1 87 ? -15.376 4.290 9.061 1.00 93.19 87 LYS A C 1
ATOM 672 O O . LYS A 1 87 ? -16.258 5.014 8.610 1.00 93.19 87 LYS A O 1
ATOM 677 N N . GLN A 1 88 ? -14.101 4.649 9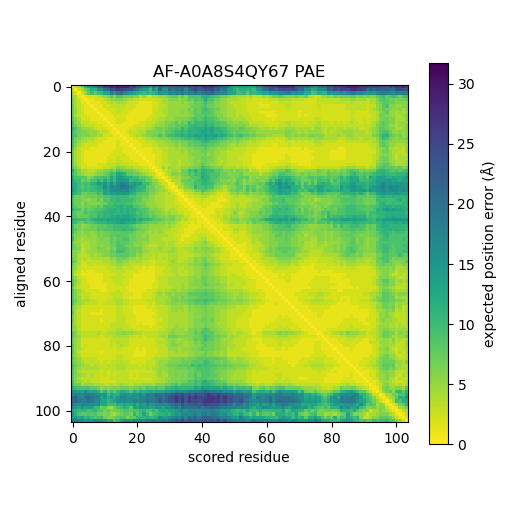.128 1.00 92.62 88 GLN A N 1
ATOM 678 C CA . GLN A 1 88 ? -13.595 5.959 8.754 1.00 92.62 88 GLN A CA 1
ATOM 679 C C . GLN A 1 88 ? -12.367 5.811 7.865 1.00 92.62 88 GLN A C 1
ATOM 681 O O . GLN A 1 88 ? -11.545 4.903 8.032 1.00 92.62 88 GLN A O 1
ATOM 686 N N . MET A 1 89 ? -12.260 6.739 6.923 1.00 93.75 89 MET A N 1
ATOM 687 C CA . MET A 1 89 ? -11.107 6.900 6.055 1.00 93.75 89 MET A CA 1
ATOM 688 C C . MET A 1 89 ? -10.146 7.908 6.682 1.00 93.75 89 MET A C 1
ATOM 690 O O . MET A 1 89 ? -10.591 8.936 7.179 1.00 93.75 89 MET A O 1
ATOM 694 N N . ARG A 1 90 ? -8.848 7.612 6.648 1.00 91.88 90 ARG A N 1
ATOM 695 C CA . ARG A 1 90 ? -7.767 8.542 6.981 1.00 91.88 90 ARG A CA 1
ATOM 696 C C . ARG A 1 90 ? -6.747 8.573 5.862 1.00 91.88 90 ARG A C 1
ATOM 698 O O . ARG A 1 90 ? -6.462 7.530 5.260 1.00 91.88 90 ARG A O 1
ATOM 705 N N . TYR A 1 91 ? -6.157 9.737 5.642 1.00 92.75 91 TYR A N 1
ATOM 706 C CA . TYR A 1 91 ? -5.054 9.901 4.711 1.00 92.75 91 TYR A CA 1
ATOM 707 C C . TYR A 1 91 ? -3.733 9.932 5.470 1.00 92.75 91 TYR A C 1
ATOM 709 O O . TYR A 1 91 ? -3.625 10.500 6.553 1.00 92.75 91 TYR A O 1
ATOM 717 N N . VAL A 1 92 ? -2.718 9.303 4.894 1.00 91.62 92 VAL A N 1
ATOM 718 C CA . VAL A 1 92 ? -1.340 9.344 5.376 1.00 91.62 92 VAL A CA 1
ATOM 719 C C . VAL A 1 92 ? -0.542 10.154 4.371 1.00 91.62 92 VAL A C 1
ATOM 721 O O . VAL A 1 92 ? -0.571 9.848 3.178 1.00 91.62 92 VAL A O 1
ATOM 724 N N . GLU A 1 93 ? 0.189 11.154 4.840 1.00 89.62 93 GLU A N 1
ATOM 725 C CA . GLU A 1 93 ? 1.118 11.927 4.017 1.00 89.62 93 GLU A CA 1
ATOM 726 C C . GLU A 1 93 ? 2.519 11.940 4.650 1.00 89.62 93 GLU A C 1
ATOM 728 O O . GLU A 1 93 ? 2.648 11.841 5.878 1.00 89.62 93 GLU A O 1
ATOM 733 N N . PRO A 1 94 ? 3.585 12.065 3.840 1.00 83.50 94 PRO A N 1
ATOM 734 C CA . PRO A 1 94 ? 4.942 12.169 4.352 1.00 83.50 94 PRO A CA 1
ATOM 735 C C . PRO A 1 94 ? 5.105 13.461 5.160 1.00 83.50 94 PRO A C 1
ATOM 737 O O . PRO A 1 94 ? 4.694 14.534 4.720 1.00 83.50 94 PRO A O 1
ATOM 740 N N . ALA A 1 95 ? 5.759 13.375 6.314 1.00 71.62 95 ALA A N 1
ATOM 741 C CA . ALA A 1 95 ? 6.231 14.534 7.062 1.00 71.62 95 ALA A CA 1
ATOM 742 C C . ALA A 1 95 ? 7.739 14.732 6.827 1.00 71.62 95 ALA A C 1
ATOM 744 O O . ALA A 1 95 ? 8.381 13.999 6.073 1.00 71.62 95 ALA A O 1
ATOM 745 N N . GLN A 1 96 ? 8.336 15.747 7.455 1.00 65.19 96 GLN A N 1
ATOM 746 C CA . GLN A 1 96 ? 9.777 15.977 7.333 1.00 65.19 96 GLN A CA 1
ATOM 747 C C . GLN A 1 96 ? 10.571 14.771 7.887 1.00 65.19 96 GLN A C 1
ATOM 749 O O . GLN A 1 96 ? 10.445 14.421 9.061 1.00 65.19 96 GLN A O 1
ATOM 754 N N . GLY A 1 97 ? 11.429 14.160 7.062 1.00 60.00 97 GLY A N 1
ATOM 755 C CA . GLY A 1 97 ? 12.268 13.023 7.463 1.00 60.00 97 GLY A CA 1
ATOM 756 C C . GLY A 1 97 ? 11.562 11.667 7.330 1.00 60.00 97 GLY A C 1
ATOM 757 O O . GLY A 1 97 ? 10.977 11.379 6.295 1.00 60.00 97 GLY A O 1
ATOM 758 N N . ILE A 1 98 ? 11.663 10.811 8.356 1.00 54.38 98 ILE A N 1
ATOM 759 C CA . ILE A 1 98 ? 11.059 9.454 8.390 1.00 54.38 98 ILE A CA 1
ATOM 760 C C . ILE A 1 98 ? 9.645 9.470 9.008 1.00 54.38 98 ILE A C 1
ATOM 762 O O . ILE A 1 98 ? 9.016 8.431 9.196 1.00 54.38 98 ILE A O 1
ATOM 766 N N . LEU A 1 99 ? 9.162 10.650 9.392 1.00 61.72 99 LEU A N 1
ATOM 767 C CA . LEU A 1 99 ? 7.859 10.832 10.017 1.00 61.72 99 LEU A CA 1
ATOM 768 C C . LEU A 1 99 ? 6.771 10.880 8.938 1.00 61.72 99 LEU A C 1
ATOM 770 O O . LEU A 1 99 ? 7.003 11.342 7.824 1.00 61.72 99 LEU A O 1
ATOM 774 N N . PHE A 1 100 ? 5.572 10.434 9.286 1.00 71.75 100 PHE A N 1
ATOM 775 C CA . PHE A 1 100 ? 4.355 10.608 8.496 1.00 71.75 100 PHE A CA 1
ATOM 776 C C . PHE A 1 100 ? 3.303 11.280 9.376 1.00 71.75 100 PHE A C 1
ATOM 778 O O . PHE A 1 100 ? 3.347 11.181 10.605 1.00 71.75 100 PHE A O 1
ATOM 785 N N . THR A 1 101 ? 2.362 11.971 8.749 1.00 76.69 101 THR A N 1
ATOM 786 C CA . THR A 1 101 ? 1.231 12.613 9.422 1.00 76.69 101 THR A CA 1
ATOM 787 C C . THR A 1 101 ? -0.071 12.060 8.884 1.00 7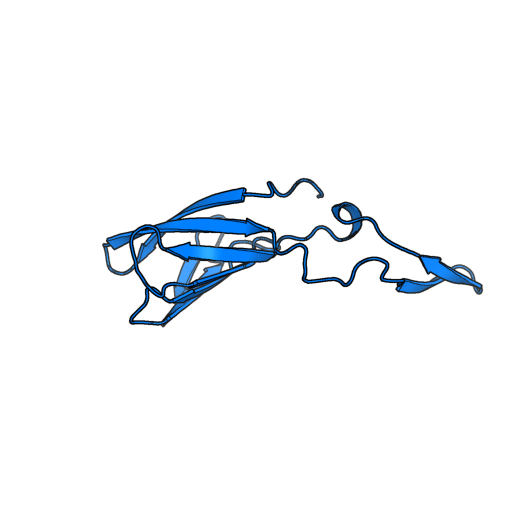6.69 101 THR A C 1
ATOM 789 O O . THR A 1 101 ? -0.199 11.810 7.684 1.00 76.69 101 THR A O 1
ATOM 792 N N . ILE A 1 102 ? -1.037 11.893 9.781 1.00 78.06 102 ILE A N 1
ATOM 793 C CA . ILE A 1 102 ? -2.420 11.646 9.397 1.00 78.06 102 ILE A CA 1
ATOM 794 C C . ILE A 1 102 ? -3.038 12.991 9.034 1.00 78.06 102 ILE A C 1
ATOM 796 O O . ILE A 1 102 ? -2.926 13.942 9.808 1.00 78.06 102 ILE A O 1
ATOM 800 N N . VAL A 1 103 ? -3.621 13.078 7.843 1.00 75.75 103 VAL A N 1
ATOM 801 C CA . VAL A 1 103 ? -4.364 14.253 7.388 1.00 75.75 103 VAL A CA 1
ATOM 802 C C . VAL A 1 103 ? -5.835 13.857 7.245 1.00 75.75 103 VAL A C 1
ATOM 804 O O . VAL A 1 103 ? -6.138 12.795 6.694 1.00 75.75 103 VAL A O 1
ATOM 807 N N . ASP A 1 104 ? -6.719 14.665 7.831 1.00 64.50 104 ASP A N 1
ATOM 808 C CA . ASP A 1 104 ? -8.176 14.473 7.794 1.00 64.50 104 ASP A CA 1
ATOM 809 C C . ASP A 1 104 ? -8.766 14.893 6.440 1.00 64.50 104 ASP A C 1
ATOM 811 O O . ASP A 1 104 ? -8.384 15.978 5.934 1.00 64.50 104 ASP A O 1
#

Sequence (104 aa):
EGLHHPEVTMTLNIDGEEHILDLRLNEDLVAGGHTISYQKDGKTVLHKPTIQELDICQYSGKVRGKKDSWVALSTCHGVRGVIHDGKQMRYVEPAQGILFTIVD

Organism: NCBI:txid348720

Mean predicted aligned error: 5.91 Å

Foldseek 3Di:
DFDDPQWDWDWDQDPNDIWIWTKGFCLVPDDPQDWDWDDDPNDIDIDRDDPRRVVGQWIKTATPPQPPKIWIWGPPPATWGWTDSNPDIWTWADDPDNDIDIDD

Radius of gyration: 17.01 Å; Cα contacts (8 Å, |Δi|>4): 202; chains: 1; bounding box: 36×25×54 Å

pLDDT: mean 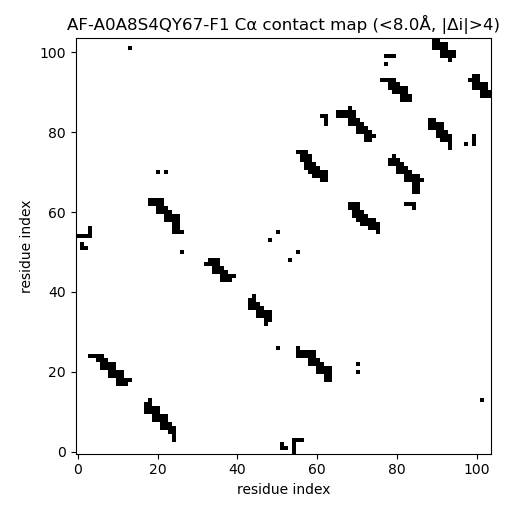88.02, std 10.69, range [47.06, 98.12]